Protein AF-A0A946VRL4-F1 (afdb_monomer_lite)

Foldseek 3Di:
DDPPPPVPPPPPVVVLQVLLVQLLVQLPDDDDDDDDDDPVLVVLLVVLLVVCLLLLLLLLCLCCVVPDNDVSLVSSSSSLSCVSSVNSDGPVSSVVSSVVSVVVCVVQNPVRSCVVSCVVQVVDPVSVVSSVSSNSSSNVD

Secondary structure (DSSP, 8-state):
------------HHHHHHHHHHHHHHHT---------HHHHHHHHHHHHHHHHHHHHHHHHHHGGGS---HHHHHHHHHHHHHHTTT-S-HHHHHHHHHHHHHHHHHHHHHHHHHHHHHHHTT-HHHHHHHHHHHHHHTT-

Structure (mmCIF, N/CA/C/O backbone):
data_AF-A0A946VRL4-F1
#
_entry.id   AF-A0A946VRL4-F1
#
loop_
_atom_site.group_PDB
_atom_site.id
_atom_site.type_symbol
_atom_site.label_atom_id
_atom_site.label_alt_id
_atom_site.label_comp_id
_atom_site.label_asym_id
_atom_site.label_entity_id
_atom_site.label_seq_id
_atom_site.pdbx_PDB_ins_code
_atom_site.Cartn_x
_atom_site.Cartn_y
_atom_site.Cartn_z
_atom_site.occupancy
_atom_site.B_iso_or_equiv
_atom_site.auth_seq_id
_atom_site.auth_comp_id
_atom_site.auth_asym_id
_atom_site.auth_atom_id
_atom_site.pdbx_PDB_model_num
ATOM 1 N N . MET A 1 1 ? -8.109 -40.172 5.430 1.00 46.78 1 MET A N 1
ATOM 2 C CA . MET A 1 1 ? -8.479 -38.787 5.072 1.00 46.78 1 MET A CA 1
ATOM 3 C C . MET A 1 1 ? -7.257 -37.940 5.354 1.00 46.78 1 MET A C 1
ATOM 5 O O . MET A 1 1 ? -6.714 -38.135 6.432 1.00 46.78 1 MET A O 1
ATOM 9 N N . PRO A 1 2 ? -6.745 -37.138 4.409 1.00 49.03 2 PRO A N 1
ATOM 10 C CA . PRO A 1 2 ? -5.629 -36.259 4.709 1.00 49.03 2 PRO A CA 1
ATOM 11 C C . PRO A 1 2 ? -6.153 -35.061 5.504 1.00 49.03 2 PRO A C 1
ATOM 13 O O . PRO A 1 2 ? -7.180 -34.479 5.149 1.00 49.03 2 PRO A O 1
ATOM 16 N N . ASP A 1 3 ? -5.461 -34.752 6.592 1.00 46.03 3 ASP A N 1
ATOM 17 C CA . ASP A 1 3 ? -5.650 -33.545 7.377 1.00 46.03 3 ASP A CA 1
ATOM 18 C C . ASP A 1 3 ? -5.374 -32.332 6.487 1.00 46.03 3 ASP A C 1
ATOM 20 O O . ASP A 1 3 ? -4.283 -32.163 5.939 1.00 46.03 3 ASP A O 1
ATOM 24 N N . ASN A 1 4 ? -6.405 -31.514 6.296 1.00 47.31 4 ASN A N 1
ATOM 25 C CA . ASN A 1 4 ? -6.290 -30.230 5.630 1.00 47.31 4 ASN A CA 1
ATOM 26 C C . ASN A 1 4 ? -5.689 -29.265 6.656 1.00 47.31 4 ASN A C 1
ATOM 28 O O . ASN A 1 4 ? -6.411 -28.571 7.372 1.00 47.31 4 ASN A O 1
ATOM 32 N N . ASP A 1 5 ? -4.363 -29.298 6.760 1.00 42.84 5 ASP A N 1
ATOM 33 C CA . ASP A 1 5 ? -3.564 -28.356 7.534 1.00 42.84 5 ASP A CA 1
ATOM 34 C C . ASP A 1 5 ? -3.691 -26.986 6.851 1.00 42.84 5 ASP A C 1
ATOM 36 O O . ASP A 1 5 ? -2.907 -26.598 5.981 1.00 42.84 5 ASP A O 1
ATOM 40 N N . PHE A 1 6 ? -4.789 -26.286 7.150 1.00 45.25 6 PHE A N 1
ATOM 41 C CA . PHE A 1 6 ? -4.886 -24.861 6.900 1.00 45.25 6 PHE A CA 1
ATOM 42 C C . PHE A 1 6 ? -3.762 -24.246 7.713 1.00 45.25 6 PHE A C 1
ATOM 44 O O . PHE A 1 6 ? -3.881 -24.103 8.926 1.00 45.25 6 PHE A O 1
ATOM 51 N N . MET A 1 7 ? -2.671 -23.933 7.018 1.00 39.69 7 MET A N 1
ATOM 52 C CA . MET A 1 7 ? -1.560 -23.133 7.496 1.00 39.69 7 MET A CA 1
ATOM 53 C C . MET A 1 7 ? -2.149 -21.790 7.936 1.00 39.69 7 MET A C 1
ATOM 55 O O . MET A 1 7 ? -2.255 -20.842 7.157 1.00 39.69 7 MET A O 1
ATOM 59 N N . ALA A 1 8 ? -2.664 -21.763 9.163 1.00 42.56 8 ALA A N 1
ATOM 60 C CA . ALA A 1 8 ? -3.160 -20.578 9.812 1.00 42.56 8 ALA A CA 1
ATOM 61 C C . ALA A 1 8 ? -1.953 -19.656 9.872 1.00 42.56 8 ALA A C 1
ATOM 63 O O . ALA A 1 8 ? -0.957 -19.964 10.528 1.00 42.56 8 ALA A O 1
ATOM 64 N N . ILE A 1 9 ? -2.003 -18.571 9.103 1.00 46.41 9 ILE A N 1
ATOM 65 C CA . ILE A 1 9 ? -1.085 -17.463 9.305 1.00 46.41 9 ILE A CA 1
ATOM 66 C C . ILE A 1 9 ? -1.379 -17.016 10.735 1.00 46.41 9 ILE A C 1
ATOM 68 O O . ILE A 1 9 ? -2.420 -16.414 10.993 1.00 46.41 9 ILE A O 1
ATOM 72 N N . ASP A 1 10 ? -0.521 -17.416 11.670 1.00 48.25 10 ASP A N 1
ATOM 73 C CA . ASP A 1 10 ? -0.600 -17.003 13.062 1.00 48.25 10 ASP A CA 1
ATOM 74 C C . ASP A 1 10 ? -0.167 -15.541 13.089 1.00 48.25 10 ASP A C 1
ATOM 76 O O . ASP A 1 10 ? 1.015 -15.193 13.159 1.00 48.25 10 ASP A O 1
ATOM 80 N N . ILE A 1 11 ? -1.138 -14.670 12.826 1.00 54.59 11 ILE A N 1
ATOM 81 C CA . ILE A 1 11 ? -0.917 -13.240 12.780 1.00 54.59 11 ILE A CA 1
ATOM 82 C C . ILE A 1 11 ? -0.712 -12.789 14.220 1.00 54.59 11 ILE A C 1
ATOM 84 O O . ILE A 1 11 ? -1.671 -12.553 14.957 1.00 54.59 11 ILE A O 1
ATOM 88 N N . ASP A 1 12 ? 0.549 -12.635 14.620 1.00 68.94 12 ASP A N 1
ATOM 89 C CA . ASP A 1 12 ? 0.881 -11.976 15.875 1.00 68.94 12 ASP A CA 1
ATOM 90 C C . ASP A 1 12 ? 0.454 -10.504 15.790 1.00 68.94 12 ASP A C 1
ATOM 92 O O . ASP A 1 12 ? 1.159 -9.623 15.288 1.00 68.94 12 ASP A O 1
ATOM 96 N N . THR A 1 13 ? -0.748 -10.246 16.297 1.00 71.38 13 THR A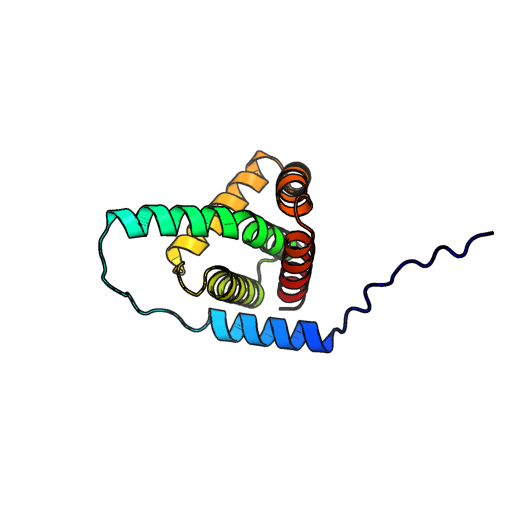 N 1
ATOM 97 C CA . THR A 1 13 ? -1.358 -8.916 16.374 1.00 71.38 13 THR A CA 1
ATOM 98 C C . THR A 1 13 ? -0.477 -7.904 17.109 1.00 71.38 13 THR A C 1
ATOM 100 O O . THR A 1 13 ? -0.557 -6.709 16.825 1.00 71.38 13 THR A O 1
ATOM 103 N N . THR A 1 14 ? 0.415 -8.351 18.000 1.00 74.69 14 THR A N 1
ATOM 104 C CA . THR A 1 14 ? 1.396 -7.485 18.667 1.00 74.69 14 THR A CA 1
ATOM 105 C C . THR A 1 14 ? 2.450 -7.005 17.679 1.00 74.69 14 THR A C 1
ATOM 107 O O . THR A 1 14 ? 2.776 -5.819 17.648 1.00 74.69 14 THR A O 1
ATOM 110 N N . THR A 1 15 ? 2.956 -7.907 16.839 1.00 72.75 15 THR A N 1
ATOM 111 C CA . THR A 1 15 ? 3.925 -7.580 15.789 1.00 72.75 15 THR A CA 1
ATOM 112 C C . THR A 1 15 ? 3.316 -6.632 14.755 1.00 72.75 15 THR A C 1
ATOM 114 O O . THR A 1 15 ? 3.952 -5.635 14.407 1.00 72.75 15 THR A O 1
ATOM 117 N N . ILE A 1 16 ? 2.059 -6.846 14.344 1.00 76.75 16 ILE A N 1
ATOM 118 C CA . ILE A 1 16 ? 1.383 -5.919 13.418 1.00 76.75 16 ILE A CA 1
ATOM 119 C C . ILE A 1 16 ? 1.132 -4.550 14.061 1.00 76.75 16 ILE A C 1
ATOM 121 O O . ILE A 1 16 ? 1.367 -3.531 13.417 1.00 76.75 16 ILE A O 1
ATOM 125 N N . ARG A 1 17 ? 0.735 -4.482 15.339 1.00 78.69 17 ARG A N 1
ATOM 126 C CA . ARG A 1 17 ? 0.583 -3.193 16.041 1.00 78.69 17 ARG A CA 1
ATOM 127 C C . ARG A 1 17 ? 1.894 -2.420 16.123 1.00 78.69 17 ARG A C 1
ATOM 129 O O . ARG A 1 17 ? 1.904 -1.224 15.867 1.00 78.69 17 ARG A O 1
ATOM 136 N N . ARG A 1 18 ? 3.005 -3.098 16.420 1.00 75.75 18 ARG A N 1
ATOM 137 C CA . ARG A 1 18 ? 4.334 -2.465 16.439 1.00 75.75 18 ARG A CA 1
ATOM 138 C C . ARG A 1 18 ? 4.740 -1.964 15.060 1.00 75.75 18 ARG A C 1
ATOM 140 O O . ARG A 1 18 ? 5.322 -0.888 14.963 1.00 75.75 18 ARG A O 1
ATOM 147 N N . LEU A 1 19 ? 4.430 -2.727 14.011 1.00 77.31 19 LEU A N 1
ATOM 148 C CA . LEU A 1 19 ? 4.652 -2.288 12.640 1.00 77.31 19 LEU A CA 1
ATOM 149 C C . LEU A 1 19 ? 3.825 -1.039 12.335 1.00 77.31 19 LEU A C 1
ATOM 151 O O . LEU A 1 19 ? 4.400 -0.034 11.948 1.00 77.31 19 LEU A O 1
ATOM 155 N N . ARG A 1 20 ? 2.514 -1.065 12.576 1.00 79.94 20 ARG A N 1
ATOM 156 C CA . ARG A 1 20 ? 1.618 0.090 12.432 1.00 79.94 20 ARG A CA 1
ATOM 157 C C . ARG A 1 20 ? 2.146 1.323 13.165 1.00 79.94 20 ARG A C 1
ATOM 159 O O . ARG A 1 20 ? 2.225 2.390 12.570 1.00 79.94 20 ARG A O 1
ATOM 166 N N . ASP A 1 21 ? 2.554 1.179 14.424 1.00 79.31 21 ASP A N 1
ATOM 167 C CA . ASP A 1 21 ? 3.094 2.293 15.213 1.00 79.31 21 ASP A CA 1
ATOM 168 C C . ASP A 1 21 ? 4.381 2.853 14.582 1.00 79.31 21 ASP A C 1
ATOM 170 O O . ASP A 1 21 ? 4.579 4.071 14.533 1.00 79.31 21 ASP A O 1
ATOM 174 N N . ALA A 1 22 ? 5.240 1.980 14.044 1.00 74.81 22 ALA A N 1
ATOM 175 C CA . ALA A 1 22 ? 6.423 2.385 13.292 1.00 74.81 22 ALA A CA 1
ATOM 176 C C . ALA A 1 22 ? 6.057 3.077 11.967 1.00 74.81 22 ALA A C 1
ATOM 178 O O . ALA A 1 22 ? 6.705 4.058 11.610 1.00 74.81 22 ALA A O 1
ATOM 179 N N . LEU A 1 23 ? 5.020 2.619 11.260 1.00 77.81 23 LEU A N 1
ATOM 180 C CA . LEU A 1 23 ? 4.524 3.262 10.042 1.00 77.81 23 LEU A CA 1
ATOM 181 C C . LEU A 1 23 ? 4.002 4.668 10.349 1.00 77.81 23 LEU A C 1
ATOM 183 O O . LEU A 1 23 ? 4.500 5.628 9.778 1.00 77.81 23 LEU A O 1
ATOM 187 N N . ILE A 1 24 ? 3.098 4.815 11.319 1.00 79.94 24 ILE A N 1
ATOM 188 C CA . ILE A 1 24 ? 2.562 6.120 11.735 1.00 79.94 24 ILE A CA 1
ATOM 189 C C . ILE A 1 24 ? 3.699 7.069 12.141 1.00 79.94 24 ILE A C 1
ATOM 191 O O . ILE A 1 24 ? 3.734 8.225 11.727 1.00 79.94 24 ILE A O 1
ATOM 195 N N . THR A 1 25 ? 4.676 6.578 12.911 1.00 74.31 25 THR A N 1
ATOM 196 C CA . THR A 1 25 ? 5.832 7.388 13.328 1.00 74.31 25 THR A CA 1
ATOM 197 C C . THR A 1 25 ? 6.665 7.860 12.134 1.00 74.31 25 THR A C 1
ATOM 199 O O . THR A 1 25 ? 7.056 9.025 12.096 1.00 74.31 25 THR A O 1
ATOM 202 N N . ASN A 1 26 ? 6.919 6.990 11.152 1.00 69.19 26 ASN A N 1
ATOM 203 C CA . ASN A 1 26 ? 7.658 7.359 9.943 1.00 69.19 26 ASN A CA 1
ATOM 204 C C . ASN A 1 26 ? 6.852 8.281 9.016 1.00 69.19 26 ASN A C 1
ATOM 206 O O . ASN A 1 26 ? 7.437 9.163 8.400 1.00 69.19 26 ASN A O 1
ATOM 210 N N . GLY A 1 27 ? 5.528 8.124 8.941 1.00 58.62 27 GLY A N 1
ATOM 211 C CA . GLY A 1 27 ? 4.650 8.977 8.132 1.00 58.62 27 GLY A CA 1
ATOM 212 C C . GLY A 1 27 ? 4.532 10.411 8.653 1.00 58.62 27 GLY A C 1
ATOM 213 O O . GLY A 1 27 ? 4.237 11.322 7.888 1.00 58.62 27 GLY A O 1
ATOM 214 N N . ARG A 1 28 ? 4.812 10.631 9.944 1.00 64.06 28 ARG A N 1
ATOM 215 C CA . ARG A 1 28 ? 4.844 11.963 10.576 1.00 64.06 28 ARG A CA 1
ATOM 216 C C . ARG A 1 28 ? 6.148 12.735 10.341 1.00 64.06 28 ARG A C 1
ATOM 218 O O . ARG A 1 28 ? 6.224 13.909 10.697 1.00 64.06 28 ARG A O 1
ATOM 225 N N . LEU A 1 29 ? 7.179 12.091 9.791 1.00 46.09 29 LEU A N 1
ATOM 226 C CA . LEU A 1 29 ? 8.477 12.695 9.482 1.00 46.09 29 LEU A CA 1
ATOM 227 C C . LEU A 1 29 ? 8.544 13.064 7.990 1.00 46.09 29 LEU A C 1
ATOM 229 O O . LEU A 1 29 ? 8.743 12.211 7.137 1.00 46.09 29 LEU A O 1
ATOM 233 N N . GLU A 1 30 ? 8.433 14.357 7.693 1.00 54.12 30 GLU A N 1
ATOM 234 C CA . GLU A 1 30 ? 8.551 14.990 6.365 1.00 54.12 30 GLU A CA 1
ATOM 235 C C . GLU A 1 30 ? 9.370 16.286 6.573 1.00 54.12 30 GLU A C 1
ATOM 237 O O . GLU A 1 30 ? 9.176 16.964 7.577 1.00 54.12 30 GLU A O 1
ATOM 242 N N . THR A 1 31 ? 10.321 16.759 5.765 1.00 42.66 31 THR A N 1
ATOM 243 C CA . THR A 1 31 ? 10.891 16.424 4.451 1.00 42.66 31 THR A CA 1
ATOM 244 C C . THR A 1 31 ? 12.361 16.880 4.467 1.00 42.66 31 THR A C 1
ATOM 246 O O . THR A 1 31 ? 12.735 17.770 5.236 1.00 42.66 31 THR A O 1
ATOM 249 N N . SER A 1 32 ? 13.226 16.339 3.613 1.00 41.59 32 SER A N 1
ATOM 250 C CA . SER A 1 32 ? 14.463 17.044 3.246 1.00 41.59 32 SER A CA 1
ATOM 251 C C . SER A 1 32 ? 14.686 16.909 1.745 1.00 41.59 32 SER A C 1
ATOM 253 O O . SER A 1 32 ? 14.748 15.782 1.256 1.00 41.59 32 SER A O 1
ATOM 255 N N . PRO A 1 33 ? 14.768 18.024 1.000 1.00 44.53 33 PRO A N 1
ATOM 256 C CA . PRO A 1 33 ? 15.073 17.978 -0.419 1.00 44.53 33 PRO A CA 1
ATOM 257 C C . PRO A 1 33 ? 16.567 17.692 -0.592 1.00 44.53 33 PRO A C 1
ATOM 259 O O . PRO A 1 33 ? 17.403 18.446 -0.095 1.00 44.53 33 PRO A O 1
ATOM 262 N N . ASP A 1 34 ? 16.905 16.602 -1.282 1.00 47.72 34 ASP A N 1
ATOM 263 C CA . ASP A 1 34 ? 18.269 16.360 -1.757 1.00 47.72 34 ASP A CA 1
ATOM 264 C C . ASP A 1 34 ? 18.342 16.763 -3.238 1.00 47.72 34 ASP A C 1
ATOM 266 O O . ASP A 1 34 ? 17.733 16.144 -4.112 1.00 47.72 34 ASP A O 1
ATOM 270 N N . GLU A 1 35 ? 19.037 17.868 -3.509 1.00 50.25 35 GLU A N 1
ATOM 271 C CA . GLU A 1 35 ? 19.197 18.462 -4.837 1.00 50.25 35 GLU A CA 1
ATOM 272 C C . GLU A 1 35 ? 20.289 17.722 -5.629 1.00 50.25 35 GLU A C 1
ATOM 274 O O . GLU A 1 35 ? 21.475 17.995 -5.441 1.00 50.25 35 GLU A O 1
ATOM 279 N N . ARG A 1 36 ? 19.927 16.815 -6.550 1.00 53.22 36 ARG A N 1
ATOM 280 C CA . ARG A 1 36 ? 20.844 16.249 -7.572 1.00 53.22 36 ARG A CA 1
ATOM 281 C C . ARG A 1 36 ? 20.139 16.041 -8.924 1.00 53.22 36 ARG A C 1
ATOM 283 O O . ARG A 1 36 ? 18.946 16.231 -9.036 1.00 53.22 36 ARG A O 1
ATOM 290 N N . SER A 1 37 ? 20.899 15.732 -9.977 1.00 55.16 37 SER A N 1
ATOM 291 C CA . SER A 1 37 ? 20.555 15.927 -11.402 1.00 55.16 37 SER A CA 1
ATOM 292 C C . SER A 1 37 ? 19.199 15.402 -11.926 1.00 55.16 37 SER A C 1
ATOM 294 O O . SER A 1 37 ? 18.921 14.204 -11.898 1.00 55.16 37 SER A O 1
ATOM 296 N N . ASP A 1 38 ? 18.466 16.297 -12.597 1.00 61.19 38 ASP A N 1
ATOM 297 C CA . ASP A 1 38 ? 17.039 16.210 -12.956 1.00 61.19 38 ASP A CA 1
ATOM 298 C C . ASP A 1 38 ? 16.564 14.961 -13.720 1.00 61.19 38 ASP A C 1
ATOM 300 O O . ASP A 1 38 ? 15.517 14.406 -13.407 1.00 61.19 38 ASP A O 1
ATOM 304 N N . LYS A 1 39 ? 17.290 14.484 -14.741 1.00 60.16 39 LYS A N 1
ATOM 305 C CA . LYS A 1 39 ? 16.718 13.479 -15.664 1.00 60.16 39 LYS A CA 1
ATOM 306 C C . LYS A 1 39 ? 16.805 12.035 -15.157 1.00 60.16 39 LYS A C 1
ATOM 308 O O . LYS A 1 39 ? 15.886 11.253 -15.356 1.00 60.16 39 LYS A O 1
ATOM 313 N N . VAL A 1 40 ? 17.905 11.684 -14.489 1.00 63.25 40 VAL A N 1
ATOM 314 C CA . VAL A 1 40 ? 18.088 10.347 -13.887 1.00 63.25 40 VAL A CA 1
ATOM 315 C C . VAL A 1 40 ? 17.238 10.204 -12.622 1.00 63.25 40 VAL A C 1
ATOM 317 O O . VAL A 1 40 ? 16.821 9.098 -12.280 1.00 63.25 40 VAL A O 1
ATOM 320 N N . ILE A 1 41 ? 16.960 11.319 -11.941 1.00 68.12 41 ILE A N 1
ATOM 321 C CA . ILE A 1 41 ? 16.061 11.344 -10.788 1.00 68.12 41 ILE A CA 1
ATOM 322 C C . ILE A 1 41 ? 14.615 11.129 -11.216 1.00 68.12 41 ILE A C 1
ATOM 324 O O . ILE A 1 41 ? 13.961 10.289 -10.609 1.00 68.12 41 ILE A O 1
ATOM 328 N N . GLU A 1 42 ? 14.144 11.787 -12.277 1.00 71.44 42 GLU A N 1
ATOM 329 C CA 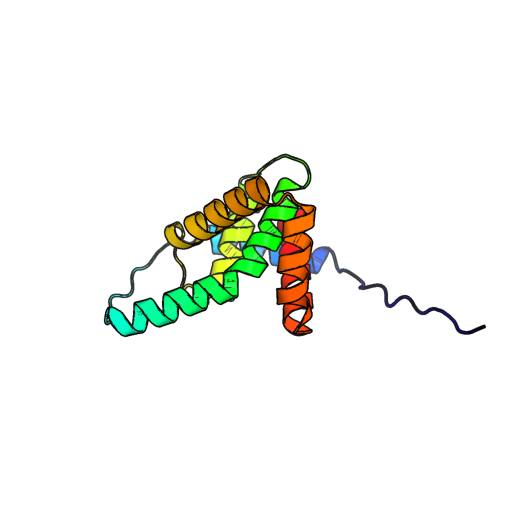. GLU A 1 42 ? 12.772 11.601 -12.766 1.00 71.44 42 GLU A CA 1
ATOM 330 C C . GLU A 1 42 ? 12.491 10.138 -13.152 1.00 71.44 42 GLU A C 1
ATOM 332 O O . GLU A 1 42 ? 11.509 9.559 -12.699 1.00 71.44 42 GLU A O 1
ATOM 337 N N . ASP A 1 43 ? 13.384 9.484 -13.904 1.00 74.25 43 ASP A N 1
ATOM 338 C CA . ASP A 1 43 ? 13.190 8.077 -14.292 1.00 74.25 43 ASP A CA 1
ATOM 339 C C . ASP A 1 43 ? 13.152 7.139 -13.067 1.00 74.25 43 ASP A C 1
ATOM 341 O O . ASP A 1 43 ? 12.343 6.208 -12.991 1.00 74.25 43 ASP A O 1
ATOM 345 N N . ARG A 1 44 ? 14.010 7.396 -12.069 1.00 73.56 44 ARG A N 1
ATOM 346 C CA . ARG A 1 44 ? 14.043 6.635 -10.810 1.00 73.56 44 ARG A CA 1
ATOM 347 C C . ARG A 1 44 ? 12.805 6.893 -9.953 1.00 73.56 44 ARG A C 1
ATOM 349 O O . ARG A 1 44 ? 12.304 5.965 -9.310 1.00 73.56 44 ARG A O 1
ATOM 356 N N . LEU A 1 45 ? 12.323 8.129 -9.942 1.00 74.56 45 LEU A N 1
ATOM 357 C CA . LEU A 1 45 ? 11.109 8.536 -9.257 1.00 74.56 45 LEU A CA 1
ATOM 358 C C . LEU A 1 45 ? 9.899 7.818 -9.859 1.00 74.56 45 LEU A C 1
ATOM 360 O O . LEU A 1 45 ? 9.183 7.126 -9.138 1.00 74.56 45 LEU A O 1
ATOM 364 N N . GLN A 1 46 ? 9.740 7.867 -11.183 1.00 79.19 46 GLN A N 1
ATOM 365 C CA . GLN A 1 46 ? 8.655 7.187 -11.897 1.00 79.19 46 GLN A CA 1
ATOM 366 C C . GLN A 1 46 ? 8.667 5.672 -11.662 1.00 79.19 46 GLN A C 1
ATOM 368 O O . GLN A 1 46 ? 7.625 5.077 -11.385 1.00 79.19 46 GLN A O 1
ATOM 373 N N . ALA A 1 47 ? 9.844 5.039 -11.697 1.00 78.81 47 ALA A N 1
ATOM 374 C CA . ALA A 1 47 ? 9.974 3.616 -11.384 1.00 78.81 47 ALA A CA 1
ATOM 375 C C . ALA A 1 47 ? 9.562 3.296 -9.935 1.00 78.81 47 ALA A C 1
ATOM 377 O O . ALA A 1 47 ? 8.899 2.287 -9.684 1.00 78.81 47 ALA A O 1
ATOM 378 N N . SER A 1 48 ? 9.916 4.167 -8.985 1.00 77.81 48 SER A N 1
ATOM 379 C CA . SER A 1 48 ? 9.569 4.002 -7.568 1.00 77.81 48 SER A CA 1
ATOM 380 C C . SER A 1 48 ? 8.068 4.191 -7.333 1.00 77.81 48 SER A C 1
ATOM 382 O O . SER A 1 48 ? 7.456 3.390 -6.627 1.00 77.81 48 SER A O 1
ATOM 384 N N . MET A 1 49 ? 7.452 5.182 -7.989 1.00 80.81 49 MET A N 1
ATOM 385 C CA . MET A 1 49 ? 6.001 5.391 -7.983 1.00 80.81 49 MET A CA 1
ATOM 386 C C . MET A 1 49 ? 5.261 4.183 -8.562 1.00 80.81 49 MET A C 1
ATOM 388 O O . MET A 1 49 ? 4.350 3.659 -7.923 1.00 80.81 49 MET A O 1
ATOM 392 N N . ALA A 1 50 ? 5.678 3.697 -9.735 1.00 83.31 50 ALA A N 1
ATOM 393 C CA . ALA A 1 50 ? 5.063 2.542 -10.385 1.00 83.31 50 ALA A CA 1
ATOM 394 C C . ALA A 1 50 ? 5.161 1.275 -9.521 1.00 83.31 50 ALA A C 1
ATOM 396 O O . ALA A 1 50 ? 4.222 0.480 -9.476 1.00 83.31 50 ALA A O 1
ATOM 397 N N . ARG A 1 51 ? 6.277 1.099 -8.802 1.00 83.56 51 ARG A N 1
ATOM 398 C CA . ARG A 1 51 ? 6.471 -0.035 -7.897 1.00 83.56 51 ARG A CA 1
ATOM 399 C C . ARG A 1 51 ? 5.617 0.059 -6.634 1.00 83.56 51 ARG A C 1
ATOM 401 O O . ARG A 1 51 ? 5.108 -0.965 -6.184 1.00 83.56 51 ARG A O 1
ATOM 408 N N . ALA A 1 52 ? 5.477 1.256 -6.066 1.00 84.12 52 ALA A N 1
ATOM 409 C CA . ALA A 1 52 ? 4.726 1.489 -4.834 1.00 84.12 52 ALA A CA 1
ATOM 410 C C . ALA A 1 52 ? 3.204 1.481 -5.049 1.00 84.12 52 ALA A C 1
ATOM 412 O O . ALA A 1 52 ? 2.466 1.060 -4.158 1.00 84.12 52 ALA A O 1
ATOM 413 N N . ALA A 1 53 ? 2.739 1.904 -6.228 1.00 86.62 53 ALA A N 1
ATOM 414 C CA . ALA A 1 53 ? 1.325 2.058 -6.565 1.00 86.62 53 ALA A CA 1
ATOM 415 C C . ALA A 1 53 ? 0.414 0.879 -6.153 1.00 86.62 53 ALA A C 1
ATOM 417 O O . ALA A 1 53 ? -0.554 1.137 -5.437 1.00 86.62 53 ALA A O 1
ATOM 418 N N . PRO A 1 54 ? 0.696 -0.396 -6.498 1.00 88.38 54 PRO A N 1
ATOM 419 C CA . PRO A 1 54 ? -0.187 -1.506 -6.121 1.00 88.38 54 PRO A CA 1
ATOM 420 C C . PRO A 1 54 ? -0.311 -1.698 -4.602 1.00 88.38 54 PRO A C 1
ATOM 422 O O . PRO A 1 54 ? -1.374 -2.079 -4.110 1.00 88.38 54 PRO A O 1
ATOM 425 N N . PHE A 1 55 ? 0.743 -1.404 -3.835 1.00 89.94 55 PHE A N 1
ATOM 426 C CA . PHE A 1 55 ? 0.710 -1.499 -2.373 1.00 89.94 55 PHE A CA 1
ATOM 427 C C . PHE A 1 55 ? -0.104 -0.362 -1.757 1.00 89.94 55 PHE A C 1
ATOM 429 O O . PHE A 1 55 ? -0.924 -0.605 -0.873 1.00 89.94 55 PHE A O 1
ATOM 436 N N . VAL A 1 56 ? 0.084 0.864 -2.257 1.00 89.19 56 VAL A N 1
ATOM 437 C CA . VAL A 1 56 ? -0.701 2.037 -1.840 1.00 89.19 56 VAL A CA 1
ATOM 438 C C . VAL A 1 56 ? -2.176 1.811 -2.086 1.00 89.19 56 VAL A C 1
ATOM 440 O O . VAL A 1 56 ? -2.993 2.051 -1.205 1.00 89.19 56 VAL A O 1
ATOM 443 N N . GLU A 1 57 ? -2.511 1.307 -3.265 1.00 90.00 57 GLU A N 1
ATOM 444 C CA . GLU A 1 57 ? -3.892 1.063 -3.634 1.00 90.00 57 GLU A CA 1
ATOM 445 C C . GLU A 1 57 ? -4.522 -0.055 -2.795 1.00 90.00 57 GLU A C 1
ATOM 447 O O . GLU A 1 57 ? -5.670 0.070 -2.377 1.00 90.00 57 GLU A O 1
ATOM 452 N N . THR A 1 58 ? -3.760 -1.105 -2.468 1.00 90.62 58 THR A N 1
ATOM 453 C CA . THR A 1 58 ? -4.205 -2.157 -1.537 1.00 90.62 58 THR A CA 1
ATOM 454 C C . THR A 1 58 ? -4.537 -1.571 -0.164 1.00 90.62 58 THR A C 1
ATOM 456 O O . THR A 1 58 ? -5.611 -1.835 0.370 1.00 90.62 58 THR A O 1
ATOM 459 N N . MET A 1 59 ? -3.646 -0.753 0.406 1.00 89.81 59 MET A N 1
ATOM 460 C CA . MET A 1 59 ? -3.889 -0.116 1.705 1.00 89.81 59 MET A CA 1
ATOM 461 C C . MET A 1 59 ? -5.052 0.883 1.646 1.00 89.81 59 MET A C 1
ATOM 463 O O . MET A 1 59 ? -5.858 0.931 2.569 1.00 89.81 59 MET A O 1
ATOM 467 N N . TYR A 1 60 ? -5.182 1.638 0.551 1.00 88.38 60 TYR A N 1
ATOM 468 C CA . TYR A 1 60 ? -6.298 2.563 0.350 1.00 88.38 60 TYR A CA 1
ATOM 469 C C . TYR A 1 60 ? -7.638 1.826 0.300 1.00 88.38 60 TYR A C 1
ATOM 471 O O . TYR A 1 60 ? -8.584 2.247 0.953 1.00 88.38 60 TYR A O 1
ATOM 479 N N . LEU A 1 61 ? -7.714 0.701 -0.420 1.00 87.94 61 LEU A N 1
ATOM 480 C CA . LEU A 1 61 ? -8.913 -0.139 -0.476 1.00 87.94 61 LEU A CA 1
ATOM 481 C C . LEU A 1 61 ? -9.327 -0.667 0.899 1.00 87.94 61 LEU A C 1
ATOM 483 O O . LEU A 1 61 ? -10.517 -0.778 1.173 1.00 87.94 61 LEU A O 1
ATOM 487 N N . VAL A 1 62 ? -8.350 -0.989 1.744 1.00 88.06 62 VAL A N 1
ATOM 488 C CA . VAL A 1 62 ? -8.578 -1.461 3.113 1.00 88.06 62 VAL A CA 1
ATOM 489 C C . VAL A 1 62 ? -9.081 -0.333 4.006 1.00 88.06 62 VAL A C 1
ATOM 491 O O . VAL A 1 62 ? -10.070 -0.529 4.700 1.00 88.06 62 VAL A O 1
ATOM 494 N N . MET A 1 63 ? -8.458 0.844 3.922 1.00 87.31 63 MET A N 1
ATOM 495 C CA . MET A 1 63 ? -8.881 2.049 4.641 1.00 87.31 63 MET A CA 1
ATOM 496 C C . MET A 1 63 ? -10.328 2.426 4.299 1.00 87.31 63 MET A C 1
ATOM 498 O O . MET A 1 63 ? -11.134 2.682 5.174 1.00 87.31 63 MET A O 1
ATOM 502 N N . VAL A 1 64 ? -10.712 2.399 3.018 1.00 85.31 64 VAL A N 1
ATOM 503 C CA . VAL A 1 64 ? -12.083 2.768 2.616 1.00 85.31 64 VAL A CA 1
ATOM 504 C C . VAL A 1 64 ? -13.099 1.629 2.745 1.00 85.31 64 VAL A C 1
ATOM 506 O O . VAL A 1 64 ? -14.269 1.826 2.409 1.00 85.31 64 VAL A O 1
ATOM 509 N N . ALA A 1 65 ? -12.690 0.438 3.194 1.00 84.12 65 ALA A N 1
ATOM 510 C CA . ALA A 1 65 ? -13.551 -0.746 3.213 1.00 84.12 65 ALA A CA 1
ATOM 511 C C . ALA A 1 65 ? -14.759 -0.589 4.151 1.00 84.12 65 ALA A C 1
ATOM 513 O O . ALA A 1 65 ? -15.823 -1.145 3.876 1.00 84.12 65 ALA A O 1
ATOM 514 N N . ASP A 1 66 ? -14.611 0.179 5.233 1.00 78.94 66 ASP A N 1
ATOM 515 C CA . ASP A 1 66 ? -15.684 0.492 6.182 1.00 78.94 66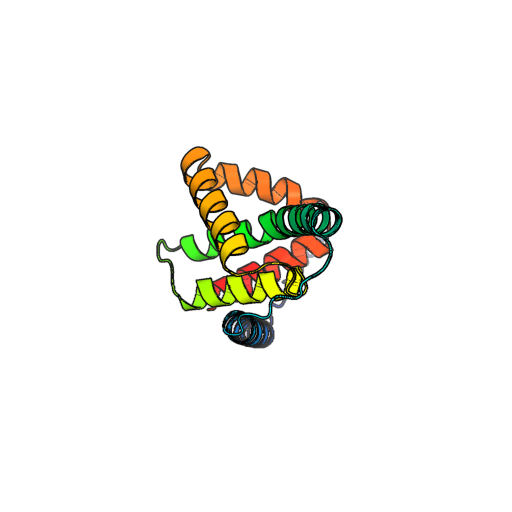 ASP A CA 1
ATOM 516 C C . ASP A 1 66 ? -16.408 1.823 5.870 1.00 78.94 66 ASP A C 1
ATOM 518 O O . ASP A 1 66 ? -17.327 2.227 6.591 1.00 78.94 66 ASP A O 1
ATOM 522 N N . GLY A 1 67 ? -16.015 2.494 4.781 1.00 72.69 67 GLY A N 1
ATOM 523 C CA . GLY A 1 67 ? -16.566 3.767 4.326 1.00 72.69 67 GLY A CA 1
ATOM 524 C C . GLY A 1 67 ? -16.027 5.015 5.034 1.00 72.69 67 GLY A C 1
ATOM 525 O O . GLY A 1 67 ? -16.541 6.102 4.757 1.00 72.69 67 GLY A O 1
ATOM 526 N N . HIS A 1 68 ? -15.023 4.899 5.909 1.00 75.94 68 HIS A N 1
ATOM 527 C CA . HIS A 1 68 ? -14.465 6.020 6.665 1.00 75.94 68 HIS A CA 1
ATOM 528 C C . HIS A 1 68 ? -12.963 6.167 6.399 1.00 75.94 68 HIS A C 1
ATOM 530 O O . HIS A 1 68 ? -12.191 5.250 6.604 1.00 75.94 68 HIS A O 1
ATOM 536 N N . GLU A 1 69 ? -12.530 7.350 5.959 1.00 81.25 69 GLU A N 1
ATOM 537 C CA . GLU A 1 69 ? -11.100 7.663 5.843 1.00 81.25 69 GLU A CA 1
ATOM 538 C C . GLU A 1 69 ? -10.630 8.249 7.191 1.00 81.25 69 GLU A C 1
ATOM 540 O O . GLU A 1 69 ? -11.042 9.361 7.543 1.00 81.25 69 GLU A O 1
ATOM 545 N N . GLN A 1 70 ? -9.808 7.530 7.967 1.00 84.25 70 GLN A N 1
ATOM 546 C CA . GLN A 1 70 ? -9.220 8.069 9.201 1.00 84.25 70 GLN A CA 1
ATOM 547 C C . GLN A 1 70 ? -7.822 8.649 8.952 1.00 84.25 70 GLN A C 1
ATOM 549 O O . GLN A 1 70 ? -7.017 8.111 8.192 1.00 84.25 70 GLN A O 1
ATOM 554 N N . GLU A 1 71 ? -7.494 9.751 9.634 1.00 83.62 71 GLU A N 1
ATOM 555 C CA . GLU A 1 71 ? -6.186 10.404 9.471 1.00 83.62 71 GLU A CA 1
ATOM 556 C C . GLU A 1 71 ? -5.027 9.489 9.910 1.00 83.62 71 GLU A C 1
ATOM 558 O O . GLU A 1 71 ? -3.975 9.491 9.281 1.00 83.62 71 GLU A O 1
ATOM 563 N N . SER A 1 72 ? -5.218 8.649 10.935 1.00 82.19 72 SER A N 1
ATOM 564 C CA . SER A 1 72 ? -4.197 7.689 11.385 1.00 82.19 72 SER A CA 1
ATOM 565 C C . SER A 1 72 ? -3.891 6.613 10.340 1.00 82.19 72 SER A C 1
ATOM 567 O O . SER A 1 72 ? -2.732 6.229 10.171 1.00 82.19 72 SER A O 1
ATOM 569 N N . GLU A 1 73 ? -4.898 6.158 9.594 1.00 85.44 73 GLU A N 1
ATOM 570 C CA . GLU A 1 73 ? -4.730 5.218 8.483 1.00 85.44 73 GLU A CA 1
ATOM 571 C C . GLU A 1 73 ? -3.984 5.878 7.318 1.00 85.44 73 GLU A C 1
ATOM 573 O O . GLU A 1 73 ? -3.078 5.275 6.735 1.00 85.44 73 GLU A O 1
ATOM 578 N N . LYS A 1 74 ? -4.284 7.154 7.035 1.00 85.00 74 LYS A N 1
ATOM 579 C CA . LYS A 1 74 ? 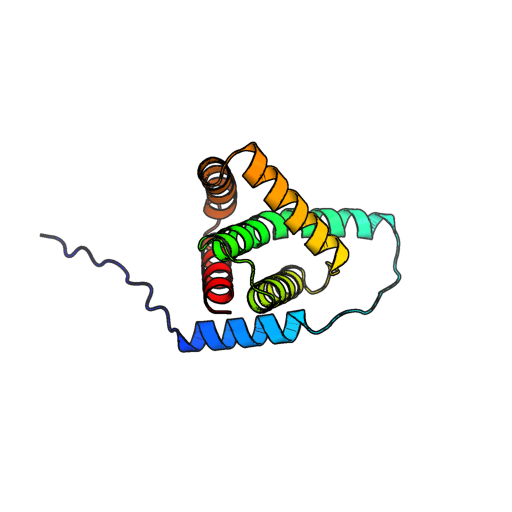-3.547 7.958 6.050 1.00 85.00 74 LYS A CA 1
ATOM 580 C C . LYS A 1 74 ? -2.076 8.130 6.451 1.00 85.00 74 LYS A C 1
ATOM 582 O O . LYS A 1 74 ? -1.192 7.921 5.617 1.00 85.00 74 LYS A O 1
ATOM 587 N N . GLU A 1 75 ? -1.795 8.443 7.717 1.00 85.06 75 GLU A N 1
ATOM 588 C CA . GLU A 1 75 ? -0.431 8.509 8.267 1.00 85.06 75 GLU A CA 1
ATOM 589 C C . GLU A 1 75 ? 0.299 7.156 8.156 1.00 85.06 75 GLU A C 1
ATOM 591 O O . GLU A 1 75 ? 1.484 7.113 7.813 1.00 85.06 75 GLU A O 1
ATOM 596 N N . ALA A 1 76 ? -0.397 6.037 8.385 1.00 86.31 76 ALA A N 1
ATOM 597 C CA . ALA A 1 76 ? 0.175 4.700 8.228 1.00 86.31 76 ALA A CA 1
ATOM 598 C C . ALA A 1 76 ? 0.542 4.394 6.764 1.00 86.31 76 ALA A C 1
ATOM 600 O O . ALA A 1 76 ? 1.621 3.857 6.501 1.00 86.31 76 ALA A O 1
ATOM 601 N N . ILE A 1 77 ? -0.310 4.780 5.806 1.00 87.56 77 ILE A N 1
ATOM 602 C CA . ILE A 1 77 ? -0.018 4.664 4.369 1.00 87.56 77 ILE A CA 1
ATOM 603 C C . ILE A 1 77 ? 1.213 5.502 3.998 1.00 87.56 77 ILE A C 1
ATOM 605 O O . ILE A 1 77 ? 2.102 5.008 3.301 1.00 87.56 77 ILE A O 1
ATOM 609 N N . LEU A 1 78 ? 1.299 6.739 4.495 1.00 84.44 78 LEU A N 1
ATOM 610 C CA . LEU A 1 78 ? 2.446 7.629 4.283 1.00 84.44 78 LEU A CA 1
ATOM 611 C C . LEU A 1 78 ? 3.756 6.991 4.753 1.00 84.44 78 LEU A C 1
ATOM 613 O O . LEU A 1 78 ? 4.720 6.895 3.988 1.00 84.44 78 LEU A O 1
ATOM 617 N N . GLY A 1 79 ? 3.772 6.466 5.977 1.00 83.25 79 GLY A N 1
ATOM 618 C CA . GLY A 1 79 ? 4.942 5.779 6.515 1.00 83.25 79 GLY A CA 1
ATOM 619 C C . GLY A 1 79 ? 5.325 4.522 5.740 1.00 83.25 79 GLY A C 1
ATOM 620 O O . GLY A 1 79 ? 6.508 4.295 5.479 1.00 83.25 79 GLY A O 1
ATOM 621 N N . ALA A 1 80 ? 4.337 3.724 5.325 1.00 85.44 80 ALA A N 1
ATOM 622 C CA . ALA A 1 80 ? 4.568 2.512 4.540 1.00 85.44 80 ALA A CA 1
ATOM 623 C C . ALA A 1 80 ? 5.255 2.822 3.212 1.00 85.44 80 ALA A C 1
ATOM 625 O O . ALA A 1 80 ? 6.210 2.148 2.827 1.00 85.44 80 ALA A O 1
ATOM 626 N N . VAL A 1 81 ? 4.808 3.869 2.528 1.00 83.44 81 VAL A N 1
ATOM 627 C CA . VAL A 1 81 ? 5.374 4.270 1.239 1.00 83.44 81 VAL A CA 1
ATOM 628 C C . VAL A 1 81 ? 6.767 4.844 1.392 1.00 83.44 81 VAL A C 1
ATOM 630 O O . VAL A 1 81 ? 7.650 4.492 0.606 1.00 83.44 81 VAL A O 1
ATOM 633 N N . SER A 1 82 ? 6.990 5.670 2.413 1.00 81.69 82 SER A N 1
ATOM 634 C CA . SER A 1 82 ? 8.328 6.166 2.730 1.00 81.69 82 SER A CA 1
ATOM 635 C C . SER A 1 82 ? 9.295 4.998 2.961 1.00 81.69 82 SER A C 1
ATOM 637 O O . SER A 1 82 ? 10.373 4.957 2.371 1.00 81.69 82 SER A O 1
ATOM 639 N N . MET A 1 83 ? 8.878 3.960 3.693 1.00 81.69 83 MET A N 1
ATOM 640 C CA . MET A 1 83 ? 9.697 2.760 3.889 1.00 81.69 83 MET A CA 1
ATOM 641 C C . MET A 1 83 ? 9.921 1.956 2.600 1.00 81.69 83 MET A C 1
ATOM 643 O O . MET A 1 83 ? 11.060 1.604 2.296 1.00 81.69 83 MET A O 1
ATOM 647 N N . LEU A 1 84 ? 8.873 1.683 1.816 1.00 81.00 84 LEU A N 1
ATOM 648 C CA . LEU A 1 84 ? 8.977 0.913 0.565 1.00 81.00 84 LEU A CA 1
ATOM 649 C C . LEU A 1 84 ? 9.883 1.595 -0.463 1.00 81.00 84 LEU A C 1
ATOM 651 O O . LEU A 1 84 ? 10.631 0.940 -1.190 1.00 81.00 84 LEU A O 1
ATOM 655 N N . THR A 1 85 ? 9.820 2.920 -0.519 1.00 80.19 85 THR A N 1
ATOM 656 C CA . THR A 1 85 ? 10.560 3.728 -1.491 1.00 80.19 85 THR A CA 1
ATOM 657 C C . THR A 1 85 ? 11.862 4.283 -0.929 1.00 80.19 85 THR A C 1
ATOM 659 O O . THR A 1 85 ? 12.561 5.007 -1.631 1.00 80.19 85 THR A O 1
ATOM 662 N N . HIS A 1 86 ? 12.232 3.918 0.303 1.00 77.44 86 HIS A N 1
ATOM 663 C CA . HIS A 1 86 ? 13.414 4.432 1.002 1.00 77.44 86 HIS A CA 1
ATOM 664 C C . HIS A 1 86 ? 13.461 5.974 1.029 1.00 77.44 86 HIS A C 1
ATOM 666 O O . HIS A 1 86 ? 14.514 6.571 0.812 1.00 77.44 86 HIS A O 1
ATOM 672 N N . GLY A 1 87 ? 12.306 6.614 1.228 1.00 73.44 87 GLY A N 1
ATOM 673 C CA . GLY A 1 87 ? 12.147 8.068 1.240 1.00 73.44 87 GLY A CA 1
ATOM 674 C C . GLY A 1 87 ? 12.275 8.736 -0.131 1.00 73.44 87 GLY A C 1
ATOM 675 O O . GLY A 1 87 ? 12.421 9.951 -0.192 1.00 73.44 87 GLY A O 1
ATOM 676 N N . CYS A 1 88 ? 12.249 7.975 -1.233 1.00 72.50 88 CYS A N 1
ATOM 677 C CA . CYS A 1 88 ? 12.328 8.560 -2.575 1.00 72.50 88 CYS A CA 1
ATOM 678 C C . CYS A 1 88 ? 11.049 9.308 -2.976 1.00 72.50 88 CYS A C 1
ATOM 680 O O . CYS A 1 88 ? 11.129 10.138 -3.874 1.00 72.50 88 CYS A O 1
ATOM 682 N N . LEU A 1 89 ? 9.901 8.997 -2.358 1.00 75.38 89 LEU A N 1
ATOM 683 C CA . LEU A 1 89 ? 8.643 9.705 -2.598 1.00 75.38 89 LEU A CA 1
ATOM 684 C C . LEU A 1 89 ? 8.358 10.715 -1.488 1.00 75.38 89 LEU A C 1
ATOM 686 O O . LEU A 1 89 ? 8.431 10.367 -0.311 1.00 75.38 89 LEU A O 1
ATOM 690 N N . ASN A 1 90 ? 7.980 11.932 -1.873 1.00 76.56 90 ASN A N 1
ATOM 691 C CA . ASN A 1 90 ? 7.449 12.944 -0.952 1.00 76.56 90 ASN A CA 1
ATOM 692 C C . ASN A 1 90 ? 5.918 12.819 -0.786 1.00 76.56 90 ASN A C 1
ATOM 694 O O . ASN A 1 90 ? 5.248 12.157 -1.589 1.00 76.56 90 ASN A O 1
ATOM 698 N N . VAL A 1 91 ? 5.339 13.498 0.217 1.00 77.56 91 VAL A N 1
ATOM 699 C CA . VAL A 1 91 ? 3.873 13.556 0.421 1.00 77.56 91 VAL A CA 1
ATOM 700 C C . VAL A 1 91 ? 3.115 13.903 -0.860 1.00 77.56 91 VAL A C 1
ATOM 702 O O . VAL A 1 91 ? 2.110 13.262 -1.159 1.00 77.56 91 VAL A O 1
ATOM 705 N N . ALA A 1 92 ? 3.583 14.874 -1.649 1.00 80.38 92 ALA A N 1
ATOM 706 C CA . ALA A 1 92 ? 2.856 15.324 -2.836 1.00 80.38 92 ALA A CA 1
ATOM 707 C C . ALA A 1 92 ? 2.767 14.235 -3.922 1.00 80.38 92 ALA A C 1
ATOM 709 O O . ALA A 1 92 ? 1.762 14.136 -4.626 1.00 80.38 92 ALA A O 1
ATOM 710 N N . GLU A 1 93 ? 3.794 13.402 -4.077 1.00 81.62 93 GLU A N 1
ATOM 711 C CA . GLU A 1 93 ? 3.776 12.247 -4.981 1.00 81.62 93 GLU A CA 1
ATOM 712 C C . GLU A 1 93 ? 2.874 11.134 -4.468 1.00 81.62 93 GLU A C 1
ATOM 714 O O . GLU A 1 93 ? 2.136 10.536 -5.255 1.00 81.62 93 GLU A O 1
ATOM 719 N N . LEU A 1 94 ? 2.868 10.887 -3.158 1.00 77.75 94 LEU A N 1
ATOM 720 C CA . LEU A 1 94 ? 1.962 9.902 -2.589 1.00 77.75 94 LEU A CA 1
ATOM 721 C C . LEU A 1 94 ? 0.497 10.335 -2.712 1.00 77.75 94 LEU A C 1
ATOM 723 O O . LEU A 1 94 ? -0.355 9.532 -3.092 1.00 77.75 94 LEU A O 1
ATOM 727 N N . GLU A 1 95 ? 0.193 11.608 -2.468 1.00 83.19 95 GLU A N 1
ATOM 728 C CA . GLU A 1 95 ? -1.158 12.139 -2.656 1.00 83.19 95 GLU A CA 1
ATOM 729 C C . GLU A 1 95 ? -1.627 11.995 -4.109 1.00 83.19 95 GLU A C 1
ATOM 731 O O . GLU A 1 95 ? -2.796 11.684 -4.344 1.00 83.19 95 GLU A O 1
ATOM 736 N N . LYS A 1 96 ? -0.724 12.106 -5.095 1.00 85.69 96 LYS A N 1
ATOM 737 C CA . LYS A 1 96 ? -1.046 11.794 -6.499 1.00 85.69 96 LYS A CA 1
ATOM 738 C C . LYS A 1 96 ? -1.404 10.319 -6.695 1.00 85.69 96 LYS A C 1
ATOM 740 O O . LYS A 1 96 ? -2.365 10.031 -7.412 1.00 85.69 96 LYS A O 1
ATOM 745 N N . ILE A 1 97 ? -0.676 9.388 -6.073 1.00 86.06 97 ILE A N 1
ATOM 746 C CA . ILE A 1 97 ? -0.974 7.945 -6.160 1.00 86.06 97 ILE A CA 1
ATOM 747 C C . ILE A 1 97 ? -2.327 7.636 -5.505 1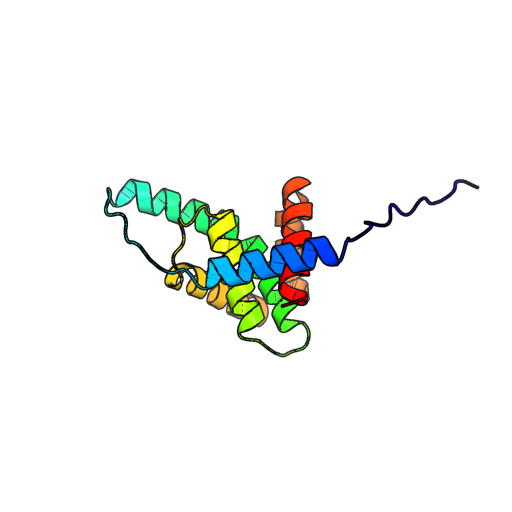.00 86.06 97 ILE A C 1
ATOM 749 O O . ILE A 1 97 ? -3.145 6.926 -6.093 1.00 86.06 97 ILE A O 1
ATOM 753 N N . LEU A 1 98 ? -2.606 8.208 -4.331 1.00 84.75 98 LEU A N 1
ATOM 754 C CA . LEU A 1 98 ? -3.890 8.054 -3.637 1.00 84.75 98 LEU A CA 1
ATOM 755 C C . LEU A 1 98 ? -5.049 8.639 -4.446 1.00 84.75 98 LEU A C 1
ATOM 757 O O . LEU A 1 98 ? -6.085 7.995 -4.614 1.00 84.75 98 LEU A O 1
ATOM 761 N N . HIS A 1 99 ? -4.864 9.833 -5.010 1.00 87.75 99 HIS A N 1
ATOM 762 C CA . HIS A 1 99 ? -5.866 10.455 -5.865 1.00 87.75 99 HIS A CA 1
ATOM 763 C C . HIS A 1 99 ? -6.157 9.604 -7.107 1.00 87.75 99 HIS A C 1
ATOM 765 O O . HIS A 1 99 ? -7.317 9.383 -7.449 1.00 87.75 99 HIS A O 1
ATOM 771 N N . THR A 1 100 ? -5.111 9.074 -7.744 1.00 88.38 100 THR A N 1
ATOM 772 C CA . THR A 1 100 ? -5.243 8.169 -8.895 1.00 88.38 100 THR A CA 1
ATOM 773 C C . THR A 1 100 ? -5.983 6.890 -8.505 1.00 88.38 100 THR A C 1
ATOM 775 O O . THR A 1 100 ? -6.914 6.487 -9.195 1.00 88.38 100 THR A O 1
ATOM 778 N N . SER A 1 101 ? -5.647 6.297 -7.358 1.00 85.94 101 SER A N 1
ATOM 779 C CA . SER A 1 101 ? -6.324 5.107 -6.823 1.00 85.94 101 SER A CA 1
ATOM 780 C C . SER A 1 101 ? -7.824 5.353 -6.636 1.00 85.94 101 SER A C 1
ATOM 782 O O . SER A 1 101 ? -8.658 4.571 -7.092 1.00 85.94 101 SER A O 1
ATOM 784 N N . LYS A 1 102 ? -8.187 6.500 -6.050 1.00 87.44 102 LYS A N 1
ATOM 785 C CA . LYS A 1 102 ? -9.583 6.920 -5.869 1.00 87.44 102 LYS A CA 1
ATOM 786 C C . LYS A 1 102 ? -10.325 7.070 -7.199 1.00 87.44 102 LYS A C 1
ATOM 788 O O . LYS A 1 102 ? -11.461 6.614 -7.321 1.00 87.44 102 LYS A O 1
ATOM 793 N N . GLN A 1 103 ? -9.689 7.678 -8.202 1.00 90.44 103 GLN A N 1
ATOM 794 C CA . GLN A 1 103 ? -10.261 7.808 -9.546 1.00 90.44 103 GLN A CA 1
ATOM 795 C C . GLN A 1 103 ? -10.466 6.445 -10.217 1.00 90.44 103 GLN A C 1
ATOM 797 O O . GLN A 1 103 ? -11.516 6.199 -10.811 1.00 90.44 103 GLN A O 1
ATOM 802 N N . GLU A 1 104 ? -9.496 5.541 -10.100 1.00 88.88 104 GLU A N 1
ATOM 803 C CA . GLU A 1 104 ? -9.575 4.212 -10.700 1.00 88.88 104 GLU A CA 1
ATOM 804 C C . GLU A 1 104 ? -10.651 3.341 -10.038 1.00 88.88 104 GLU A C 1
ATOM 806 O O . GLU A 1 104 ? -11.391 2.654 -10.745 1.00 88.88 104 GLU A O 1
ATOM 811 N N . ILE A 1 105 ? -10.825 3.430 -8.716 1.00 87.38 105 ILE A N 1
ATOM 812 C CA . ILE A 1 105 ? -11.936 2.781 -8.001 1.00 87.38 105 ILE A CA 1
ATOM 813 C C . ILE A 1 105 ? -13.281 3.363 -8.441 1.00 87.38 105 ILE A C 1
ATOM 815 O O . ILE A 1 105 ? -14.207 2.606 -8.725 1.00 87.38 105 ILE A O 1
ATOM 819 N N . ALA A 1 106 ? -13.395 4.689 -8.565 1.00 87.44 106 ALA A N 1
ATOM 820 C CA . ALA A 1 106 ? -14.620 5.327 -9.051 1.00 87.44 106 ALA A CA 1
ATOM 821 C C . ALA A 1 106 ? -14.967 4.915 -10.495 1.00 87.44 106 ALA A C 1
ATOM 823 O O . ALA A 1 106 ? -16.141 4.848 -10.857 1.00 87.44 106 ALA A O 1
ATOM 824 N N . ARG A 1 107 ? -13.952 4.622 -11.319 1.00 90.31 107 ARG A N 1
ATOM 825 C CA . ARG A 1 107 ? -14.109 4.236 -12.727 1.00 90.31 107 ARG A CA 1
ATOM 826 C C . ARG A 1 107 ? -14.415 2.751 -12.926 1.00 90.31 107 ARG A C 1
ATOM 828 O O . ARG A 1 107 ? -15.231 2.417 -13.779 1.00 90.31 107 ARG A O 1
ATOM 835 N N . GLN A 1 108 ? -13.722 1.868 -12.209 1.00 87.62 108 GLN A N 1
ATOM 836 C CA . GLN A 1 108 ? -13.755 0.413 -12.431 1.00 87.62 108 GLN A CA 1
ATOM 837 C C . GLN A 1 108 ? -14.549 -0.349 -11.361 1.00 87.62 108 GLN A C 1
ATOM 839 O O . GLN A 1 108 ? -14.816 -1.538 -11.526 1.00 87.62 108 GLN A O 1
ATOM 844 N N . GLY A 1 109 ? -14.918 0.319 -10.268 1.00 86.69 109 GLY A N 1
ATOM 845 C CA . GLY A 1 109 ? -15.451 -0.322 -9.074 1.00 86.69 109 GLY A CA 1
ATOM 846 C C . GLY A 1 109 ? -14.372 -1.048 -8.265 1.00 86.69 109 GLY A C 1
ATOM 847 O O . GLY A 1 109 ? -13.285 -1.362 -8.754 1.00 86.69 109 GLY A O 1
ATOM 848 N N . VAL A 1 110 ? -14.691 -1.335 -7.003 1.00 86.31 110 VAL A N 1
ATOM 849 C CA . VAL A 1 110 ? -13.785 -2.013 -6.060 1.00 86.31 110 VAL A CA 1
ATOM 850 C C . VAL A 1 110 ? -13.365 -3.394 -6.575 1.00 86.31 110 VAL A C 1
ATOM 852 O O . VAL A 1 110 ? -12.178 -3.707 -6.594 1.00 86.31 110 VAL A O 1
ATOM 855 N N . GLU A 1 111 ? -14.315 -4.200 -7.056 1.00 86.31 111 GLU A N 1
ATOM 856 C CA . GLU A 1 111 ? -14.042 -5.556 -7.557 1.00 86.31 111 GLU A CA 1
ATOM 857 C C . GLU A 1 111 ? -13.099 -5.553 -8.769 1.00 86.31 111 GLU A C 1
ATOM 859 O O . GLU A 1 111 ? -12.139 -6.325 -8.813 1.00 86.31 111 GLU A O 1
ATOM 864 N N . GLY A 1 112 ? -13.320 -4.642 -9.725 1.00 87.19 112 GLY A N 1
ATOM 865 C CA . GLY A 1 112 ? -12.462 -4.502 -10.903 1.00 87.19 112 GLY A CA 1
ATOM 866 C C . GLY A 1 112 ? -11.028 -4.127 -10.528 1.00 87.19 112 GLY A C 1
ATOM 867 O O . GLY A 1 112 ? -10.071 -4.701 -11.055 1.00 87.19 112 GLY A O 1
ATOM 868 N N . ARG A 1 113 ? -10.861 -3.220 -9.558 1.00 90.19 113 ARG A N 1
ATOM 869 C CA . ARG A 1 113 ? -9.535 -2.843 -9.048 1.00 90.19 11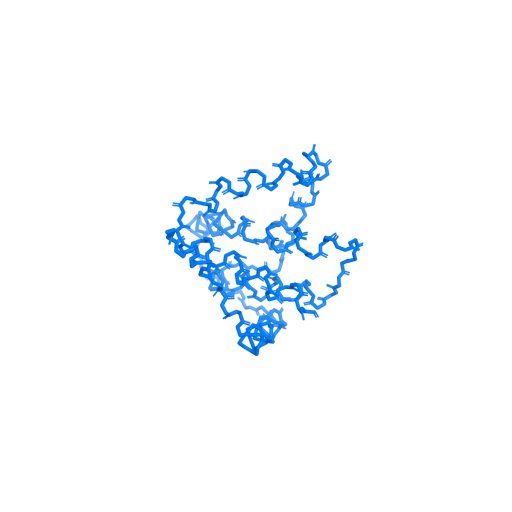3 ARG A CA 1
ATOM 870 C C . ARG A 1 113 ? -8.846 -3.970 -8.300 1.00 90.19 113 ARG A C 1
ATOM 872 O O . ARG A 1 113 ? -7.679 -4.236 -8.584 1.00 90.19 113 ARG A O 1
ATOM 879 N N . LEU A 1 114 ? -9.558 -4.688 -7.434 1.00 86.75 114 LEU A N 1
ATOM 880 C CA . LEU A 1 114 ? -9.014 -5.854 -6.734 1.00 86.75 114 LEU A CA 1
ATOM 881 C C . LEU A 1 114 ? -8.481 -6.910 -7.705 1.00 86.75 114 LEU A C 1
ATOM 883 O O . LEU A 1 114 ? -7.424 -7.486 -7.456 1.00 86.75 114 LEU A O 1
ATOM 887 N N . GLN A 1 115 ? -9.157 -7.135 -8.833 1.00 87.19 115 GLN A N 1
ATOM 888 C CA . GLN A 1 115 ? -8.684 -8.084 -9.839 1.00 87.19 115 GLN A CA 1
ATOM 889 C C . GLN A 1 115 ? -7.382 -7.622 -10.513 1.00 87.19 115 GLN A C 1
ATOM 891 O O . GLN A 1 115 ? -6.465 -8.427 -10.692 1.00 87.19 115 GLN A O 1
ATOM 896 N N . VAL A 1 116 ? -7.270 -6.333 -10.851 1.00 88.25 116 VAL A N 1
ATOM 897 C CA . VAL A 1 116 ? -6.050 -5.764 -11.451 1.00 88.25 116 VAL A CA 1
ATOM 898 C C . VAL A 1 116 ? -4.876 -5.816 -10.473 1.00 88.25 116 VAL A C 1
ATOM 900 O O . VAL A 1 116 ? -3.803 -6.305 -10.827 1.00 88.25 116 VAL A O 1
ATOM 903 N N . ILE A 1 117 ? -5.082 -5.356 -9.240 1.00 89.50 117 ILE A N 1
ATOM 904 C CA . ILE A 1 117 ? -4.051 -5.333 -8.195 1.00 89.50 117 ILE A CA 1
ATOM 905 C C . ILE A 1 117 ? -3.641 -6.761 -7.828 1.00 89.50 117 ILE A C 1
ATOM 907 O O . ILE A 1 117 ? -2.454 -7.070 -7.746 1.00 89.50 117 ILE A O 1
ATOM 911 N N . GLY A 1 118 ? -4.614 -7.662 -7.680 1.00 84.06 118 GLY A N 1
ATOM 912 C CA . GLY A 1 118 ? -4.370 -9.073 -7.410 1.00 84.06 118 GLY A CA 1
ATOM 913 C C . GLY A 1 118 ? -3.487 -9.716 -8.477 1.00 84.06 118 GLY A C 1
ATOM 914 O O . GLY A 1 118 ? -2.539 -10.421 -8.136 1.00 84.06 118 GLY A O 1
ATOM 915 N N . ALA A 1 119 ? -3.717 -9.430 -9.761 1.00 86.12 119 ALA A N 1
ATOM 916 C CA . ALA A 1 119 ? -2.862 -9.918 -10.844 1.00 86.12 119 ALA A CA 1
ATOM 917 C C . ALA A 1 119 ? -1.428 -9.354 -10.775 1.00 86.12 119 ALA A C 1
ATOM 919 O O . ALA A 1 119 ? -0.477 -10.080 -11.052 1.00 86.12 119 ALA A O 1
ATOM 920 N N . GLN A 1 120 ? -1.263 -8.090 -10.374 1.00 85.38 120 GLN A N 1
ATOM 921 C CA . GLN A 1 120 ? 0.053 -7.453 -10.236 1.00 85.38 120 GLN A CA 1
ATOM 922 C C . GLN A 1 120 ? 0.851 -8.011 -9.049 1.00 85.38 120 GLN A C 1
ATOM 924 O O . GLN A 1 120 ? 2.026 -8.332 -9.193 1.00 85.38 120 GLN A O 1
ATOM 929 N N . ILE A 1 121 ? 0.211 -8.152 -7.888 1.00 86.38 121 ILE A N 1
ATOM 930 C CA . ILE A 1 121 ? 0.863 -8.561 -6.635 1.00 86.38 121 ILE A CA 1
ATOM 931 C C . ILE A 1 121 ? 1.075 -10.077 -6.584 1.00 86.38 121 ILE A C 1
ATOM 933 O O . ILE A 1 121 ? 2.070 -10.554 -6.045 1.00 86.38 121 ILE A O 1
ATOM 937 N N . SER A 1 122 ? 0.161 -10.869 -7.155 1.00 83.31 122 SER A N 1
ATOM 938 C CA . SER A 1 122 ? 0.239 -12.333 -7.070 1.00 83.31 122 SER A CA 1
ATOM 939 C C . SER A 1 122 ? 1.411 -12.949 -7.831 1.00 83.31 122 SER A C 1
ATOM 941 O O . SER A 1 122 ? 1.739 -14.106 -7.563 1.00 83.31 122 SER A O 1
ATOM 943 N N . ALA A 1 123 ? 2.071 -12.194 -8.712 1.00 80.44 123 ALA A N 1
ATOM 944 C CA . ALA A 1 123 ? 3.228 -12.655 -9.471 1.00 80.44 123 ALA A CA 1
ATOM 945 C C . ALA A 1 123 ? 4.426 -13.037 -8.580 1.00 80.44 123 ALA A C 1
ATOM 947 O O . ALA A 1 123 ? 5.175 -13.947 -8.935 1.00 80.44 123 ALA A O 1
ATOM 948 N N . ASP A 1 124 ? 4.577 -12.404 -7.412 1.00 81.69 124 ASP A N 1
ATOM 949 C CA . ASP A 1 124 ? 5.700 -12.624 -6.498 1.00 81.69 124 ASP A CA 1
ATOM 950 C C . ASP A 1 124 ? 5.207 -12.949 -5.078 1.00 81.69 124 ASP A C 1
ATOM 952 O O . ASP A 1 124 ? 4.259 -12.357 -4.561 1.00 81.69 124 ASP A O 1
ATOM 956 N N . ARG A 1 125 ? 5.836 -13.933 -4.426 1.00 78.44 125 ARG A N 1
ATOM 957 C CA . ARG A 1 125 ? 5.497 -14.310 -3.047 1.00 78.44 125 ARG A CA 1
ATOM 958 C C . ARG A 1 125 ? 5.784 -13.190 -2.054 1.00 78.44 125 ARG A C 1
ATOM 960 O O . ARG A 1 125 ? 4.952 -12.943 -1.185 1.00 78.44 125 ARG A O 1
ATOM 967 N N . GLN A 1 126 ? 6.937 -12.553 -2.180 1.00 81.31 126 GLN A N 1
ATOM 968 C CA . GLN A 1 126 ? 7.358 -11.466 -1.315 1.00 81.31 126 GLN A CA 1
ATOM 969 C C . GLN A 1 126 ? 6.392 -10.285 -1.438 1.00 81.31 126 GLN A C 1
ATOM 971 O O . GLN A 1 126 ? 6.013 -9.701 -0.429 1.00 81.31 126 GLN A O 1
ATOM 976 N N . ASP A 1 127 ? 5.911 -9.991 -2.647 1.00 82.75 127 ASP A N 1
ATOM 977 C CA . ASP A 1 127 ? 4.933 -8.920 -2.856 1.00 82.75 127 ASP A CA 1
ATOM 978 C C . ASP A 1 127 ? 3.590 -9.220 -2.201 1.00 82.75 127 ASP A C 1
ATOM 980 O O . ASP A 1 127 ? 3.004 -8.330 -1.586 1.00 82.75 127 ASP A O 1
ATOM 984 N N . ARG A 1 128 ? 3.113 -10.469 -2.265 1.00 84.94 128 ARG A N 1
ATOM 985 C CA . ARG A 1 128 ? 1.896 -10.876 -1.544 1.00 84.94 128 ARG A CA 1
ATOM 986 C C . ARG A 1 128 ? 2.039 -10.691 -0.036 1.00 84.94 128 ARG A C 1
ATOM 988 O O . ARG A 1 128 ? 1.121 -10.176 0.596 1.00 84.94 128 ARG A O 1
ATOM 995 N N . GLU A 1 129 ? 3.171 -11.109 0.527 1.00 83.38 129 GLU A N 1
ATOM 996 C CA . GLU A 1 129 ? 3.448 -10.984 1.961 1.00 83.38 129 GLU A CA 1
ATOM 997 C C . GLU A 1 129 ? 3.527 -9.505 2.373 1.00 83.38 129 GLU A C 1
ATOM 999 O O . GLU A 1 129 ? 2.842 -9.099 3.308 1.00 83.38 129 GLU A O 1
ATOM 1004 N N . ILE A 1 130 ? 4.258 -8.677 1.617 1.00 85.00 130 ILE A N 1
ATOM 1005 C CA . ILE A 1 130 ? 4.351 -7.229 1.850 1.00 85.00 130 ILE A CA 1
ATOM 1006 C C . ILE A 1 130 ? 2.969 -6.576 1.779 1.00 85.00 130 ILE A C 1
ATOM 1008 O O . ILE A 1 130 ? 2.583 -5.862 2.702 1.00 85.00 130 ILE A O 1
ATOM 1012 N N . ALA A 1 131 ? 2.206 -6.827 0.714 1.00 85.81 131 ALA A N 1
ATOM 1013 C CA . ALA A 1 131 ? 0.889 -6.229 0.526 1.00 85.81 131 ALA A CA 1
ATOM 1014 C C . ALA A 1 131 ? -0.071 -6.592 1.661 1.00 85.81 131 ALA A C 1
ATOM 1016 O O . ALA A 1 131 ? -0.757 -5.719 2.187 1.00 85.81 131 ALA A O 1
ATOM 1017 N N . PHE A 1 132 ? -0.078 -7.862 2.075 1.00 84.62 132 PHE A N 1
ATOM 1018 C CA . PHE A 1 132 ? -0.905 -8.332 3.180 1.00 84.62 132 PHE A CA 1
ATOM 1019 C C . PHE A 1 132 ? -0.508 -7.688 4.511 1.00 84.62 132 PHE A C 1
ATOM 1021 O O . PHE A 1 132 ? -1.363 -7.191 5.241 1.00 84.62 132 PHE A O 1
ATOM 1028 N N . THR A 1 133 ? 0.788 -7.665 4.825 1.00 84.94 133 THR A N 1
ATOM 1029 C CA . THR A 1 133 ? 1.296 -7.084 6.071 1.00 84.94 133 THR A CA 1
ATOM 1030 C C . THR A 1 133 ? 1.011 -5.586 6.159 1.00 84.94 133 THR A C 1
ATOM 1032 O O . THR A 1 133 ? 0.589 -5.109 7.212 1.00 84.94 133 THR A O 1
ATOM 1035 N N . LEU A 1 134 ? 1.198 -4.850 5.062 1.00 85.75 134 LEU A N 1
ATOM 1036 C CA . LEU A 1 134 ? 0.906 -3.420 5.001 1.00 85.75 134 LEU A CA 1
ATOM 1037 C C . LEU A 1 134 ? -0.594 -3.139 5.124 1.00 85.75 134 LEU A C 1
ATOM 1039 O O . LEU A 1 134 ? -0.988 -2.328 5.955 1.00 85.75 134 LEU A O 1
ATOM 1043 N N . ALA A 1 135 ? -1.430 -3.867 4.381 1.00 86.81 135 ALA A N 1
ATOM 1044 C CA . ALA A 1 135 ? -2.884 -3.790 4.494 1.00 86.81 135 ALA A CA 1
ATOM 1045 C C . ALA A 1 135 ? -3.369 -4.032 5.931 1.00 86.81 135 ALA A C 1
ATOM 1047 O O . ALA A 1 135 ? -4.161 -3.258 6.461 1.00 86.81 135 ALA A O 1
ATOM 1048 N N . ALA A 1 136 ? -2.861 -5.080 6.585 1.00 85.00 136 ALA A N 1
ATOM 1049 C CA . ALA A 1 136 ? -3.222 -5.401 7.961 1.00 85.00 136 ALA A CA 1
ATOM 1050 C C . ALA A 1 136 ? -2.748 -4.332 8.960 1.00 85.00 136 ALA A C 1
ATOM 1052 O O . ALA A 1 136 ? -3.440 -4.061 9.938 1.00 85.00 136 ALA A O 1
ATOM 1053 N N . ALA A 1 137 ? -1.583 -3.720 8.727 1.00 83.50 137 ALA A N 1
ATOM 1054 C CA . ALA A 1 137 ? -1.096 -2.623 9.556 1.00 83.50 137 ALA A CA 1
ATOM 1055 C C . ALA A 1 137 ? -1.961 -1.362 9.400 1.00 83.50 137 ALA A C 1
ATOM 1057 O O . ALA A 1 137 ? -2.284 -0.743 10.411 1.00 83.50 137 ALA A O 1
ATOM 1058 N N . THR A 1 138 ? -2.376 -1.024 8.173 1.00 84.06 138 THR A N 1
ATOM 1059 C CA . THR A 1 138 ? -3.303 0.087 7.903 1.00 84.06 138 THR A CA 1
ATOM 1060 C C . THR A 1 138 ? -4.661 -0.147 8.555 1.00 84.06 138 THR A C 1
ATOM 1062 O O . THR A 1 138 ? -5.115 0.723 9.277 1.00 84.06 138 THR A O 1
ATOM 1065 N N . ALA A 1 139 ? -5.258 -1.336 8.410 1.00 84.25 139 ALA A N 1
ATOM 1066 C CA . ALA A 1 139 ? -6.564 -1.663 9.003 1.00 84.25 139 ALA A CA 1
ATOM 1067 C C . ALA A 1 139 ? -6.616 -1.576 10.540 1.00 84.25 139 ALA A C 1
ATOM 1069 O O . ALA A 1 139 ? -7.690 -1.615 11.135 1.00 84.25 139 ALA A O 1
ATOM 1070 N N . LEU A 1 140 ? -5.454 -1.588 11.200 1.00 80.50 140 LEU A N 1
ATOM 1071 C CA . LEU A 1 140 ? -5.343 -1.512 12.654 1.00 80.50 140 LEU A CA 1
ATOM 1072 C C . LEU A 1 140 ? -4.996 -0.099 13.154 1.00 80.50 140 LEU A C 1
ATOM 1074 O O . LEU A 1 140 ? -4.859 0.048 14.373 1.00 80.50 140 LEU A O 1
ATOM 1078 N N . ALA A 1 141 ? -4.760 0.876 12.267 1.00 75.50 141 ALA A N 1
ATOM 1079 C CA . ALA A 1 141 ? -4.459 2.286 12.582 1.00 75.50 141 ALA A CA 1
ATOM 1080 C C . ALA A 1 141 ? -5.672 3.060 13.099 1.00 75.50 141 ALA A C 1
ATOM 1082 O O . ALA A 1 141 ? -5.423 4.078 13.790 1.00 75.50 141 ALA A O 1
#

Radius of gyration: 16.27 Å; chains: 1; bounding box: 37×57×34 Å

pLDDT: mean 76.69, std 13.62, range [39.69, 90.62]

Sequence (141 aa):
MPDNDFMAIDIDTTTIRRLRDALITNGRLETSPDERSDKVIEDRLQASMARAAPFVETMYLVMVADGHEQESEKEAILGAVSMLTHGCLNVAELEKILHTSKQEIARQGVEGRLQVIGAQISADRQDREIAFTLAAATALA